Protein AF-A0A7C7TH43-F1 (afdb_monomer)

pLDDT: mean 72.33, std 12.63, range [40.03, 87.25]

Structure (mmCIF, N/CA/C/O backbone):
data_AF-A0A7C7TH43-F1
#
_entry.id   AF-A0A7C7TH43-F1
#
loop_
_atom_site.group_PDB
_atom_site.id
_atom_site.type_symbol
_atom_site.label_atom_id
_atom_site.label_alt_id
_atom_site.label_comp_id
_atom_site.label_asym_id
_atom_site.label_entity_id
_atom_site.label_seq_id
_atom_site.pdbx_PDB_ins_code
_atom_site.Cartn_x
_atom_site.Cartn_y
_atom_site.Cartn_z
_atom_site.occupancy
_atom_site.B_iso_or_equiv
_atom_site.auth_seq_id
_atom_site.auth_comp_id
_atom_site.auth_asym_id
_atom_site.auth_atom_id
_atom_site.pdbx_PDB_model_num
ATOM 1 N N . MET A 1 1 ? -37.816 22.406 15.669 1.00 41.22 1 MET A N 1
ATOM 2 C CA . MET A 1 1 ? -36.726 21.425 15.793 1.00 41.22 1 MET A CA 1
ATOM 3 C C . MET A 1 1 ? -36.525 20.855 14.411 1.00 41.22 1 MET A C 1
ATOM 5 O O . MET A 1 1 ? -37.296 20.000 14.010 1.00 41.22 1 MET A O 1
ATOM 9 N N . GLU A 1 2 ? -35.576 21.418 13.678 1.00 41.62 2 GLU A N 1
ATOM 10 C CA . GLU A 1 2 ? -34.992 20.821 12.479 1.00 41.62 2 GLU A CA 1
ATOM 11 C C . GLU A 1 2 ? -33.492 21.066 12.640 1.00 41.62 2 GLU A C 1
ATOM 13 O O . GLU A 1 2 ? -33.020 22.191 12.493 1.00 41.62 2 GLU A O 1
ATOM 18 N N . GLU A 1 3 ? -32.776 20.045 13.106 1.00 42.22 3 GLU A N 1
ATOM 19 C CA . GLU A 1 3 ? -31.318 19.999 13.046 1.00 42.22 3 GLU A CA 1
ATOM 20 C C . GLU A 1 3 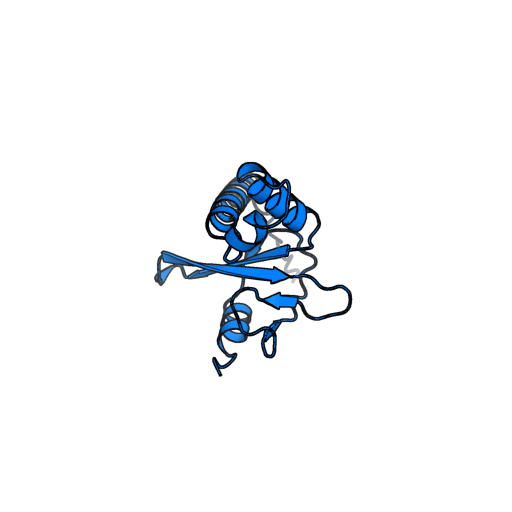? -30.975 19.532 11.633 1.00 42.22 3 GLU A C 1
ATOM 22 O O . GLU A 1 3 ? -31.066 18.353 11.308 1.00 42.22 3 GLU A O 1
ATOM 27 N N . THR A 1 4 ? -30.679 20.480 10.750 1.00 44.47 4 THR A N 1
ATOM 28 C CA . THR A 1 4 ? -30.072 20.174 9.457 1.00 44.47 4 THR A CA 1
ATOM 29 C C . THR A 1 4 ? -28.594 19.901 9.693 1.00 44.47 4 THR A C 1
ATOM 31 O O . THR A 1 4 ? -27.831 20.829 9.969 1.00 44.47 4 THR A O 1
ATOM 34 N N . GLU A 1 5 ? -28.211 18.629 9.603 1.00 45.72 5 GLU A N 1
ATOM 35 C CA . GLU A 1 5 ? -26.825 18.177 9.502 1.00 45.72 5 GLU A CA 1
ATOM 36 C C . GLU A 1 5 ? -26.155 18.883 8.313 1.00 45.72 5 GLU A C 1
ATOM 38 O O . GLU A 1 5 ? -26.379 18.550 7.149 1.00 45.72 5 GLU A O 1
ATOM 43 N N . ASN A 1 6 ? -25.353 19.909 8.603 1.00 43.31 6 ASN A N 1
ATOM 44 C CA . ASN A 1 6 ? -24.405 20.459 7.643 1.00 43.31 6 ASN A CA 1
ATOM 45 C C . ASN A 1 6 ? -23.289 19.426 7.468 1.00 43.31 6 ASN A C 1
ATOM 47 O O . ASN A 1 6 ? -22.332 19.398 8.236 1.00 43.31 6 ASN A O 1
ATOM 51 N N . LEU A 1 7 ? -23.428 18.572 6.458 1.00 51.38 7 LEU A N 1
ATOM 52 C CA . LEU A 1 7 ? -22.303 17.856 5.868 1.00 51.38 7 LEU A CA 1
ATOM 53 C C . LEU A 1 7 ? -21.372 18.909 5.249 1.00 51.38 7 LEU A C 1
ATOM 55 O O . LEU A 1 7 ? -21.589 19.358 4.122 1.00 51.38 7 LEU A O 1
ATOM 59 N N . GLU A 1 8 ? -20.383 19.363 6.022 1.00 50.44 8 GLU A N 1
ATOM 60 C CA . GLU A 1 8 ? -19.322 20.251 5.549 1.00 50.44 8 GLU A CA 1
ATOM 61 C C . GLU A 1 8 ? -18.604 19.577 4.375 1.00 50.44 8 GLU A C 1
ATOM 63 O O . GLU A 1 8 ? -17.888 18.590 4.533 1.00 50.44 8 GLU A O 1
ATOM 68 N N . GLN A 1 9 ? -18.828 20.088 3.164 1.00 54.69 9 GLN A N 1
ATOM 69 C CA . GLN A 1 9 ? -18.048 19.670 2.008 1.00 54.69 9 GLN A CA 1
ATOM 70 C C . GLN A 1 9 ? -16.610 20.178 2.193 1.00 54.69 9 GLN A C 1
ATOM 72 O O . GLN A 1 9 ? -16.433 21.381 2.410 1.00 54.69 9 GLN A O 1
ATOM 77 N N . PRO A 1 10 ? -15.584 19.312 2.092 1.00 58.34 10 PRO A N 1
ATOM 78 C CA . PRO A 1 10 ? -14.201 19.747 2.215 1.00 58.34 10 PRO A CA 1
ATOM 79 C C . PRO A 1 10 ? -13.896 20.792 1.143 1.00 58.34 10 PRO A C 1
ATOM 81 O O . PRO A 1 10 ? -14.265 20.643 -0.026 1.00 58.34 10 PRO A O 1
ATOM 84 N N . SER A 1 11 ? -13.252 21.879 1.563 1.00 74.12 11 SER A N 1
ATOM 85 C CA . SER A 1 11 ? -12.906 22.992 0.680 1.00 74.12 11 SER A CA 1
ATOM 86 C C . SER A 1 11 ? -11.969 22.531 -0.446 1.00 74.12 11 SER A C 1
ATOM 88 O O . SER A 1 11 ? -11.163 21.624 -0.255 1.00 74.12 11 SER A O 1
ATOM 90 N N . GLU A 1 12 ? -12.005 23.185 -1.612 1.00 73.75 12 GLU A N 1
ATOM 91 C CA . GLU A 1 12 ? -11.104 22.870 -2.743 1.00 73.75 12 GLU A CA 1
ATOM 92 C C . GLU A 1 12 ? -9.618 22.884 -2.343 1.00 73.75 12 GLU A C 1
ATOM 94 O O . GLU A 1 12 ? -8.810 22.137 -2.887 1.00 73.75 12 GLU A O 1
ATOM 99 N N . ARG A 1 13 ? -9.257 23.706 -1.349 1.00 61.84 13 ARG A N 1
ATOM 100 C CA . ARG A 1 13 ? -7.905 23.746 -0.781 1.00 61.84 13 ARG A CA 1
ATOM 101 C C . ARG A 1 13 ? -7.568 22.516 0.056 1.00 61.84 13 ARG A C 1
ATOM 103 O O . ARG A 1 13 ? -6.421 22.101 0.024 1.00 61.84 13 ARG A O 1
ATOM 110 N N . GLN A 1 14 ? -8.523 21.973 0.810 1.00 63.84 14 GLN A N 1
ATOM 111 C CA . GLN A 1 14 ? -8.308 20.740 1.572 1.00 63.84 14 GLN A CA 1
ATOM 112 C C . GLN A 1 14 ? -8.097 19.560 0.632 1.00 63.84 14 GLN A C 1
ATOM 114 O O . GLN A 1 14 ? -7.097 18.874 0.780 1.00 63.84 14 GLN A O 1
ATOM 119 N N . ARG A 1 15 ? -8.940 19.417 -0.399 1.00 69.56 15 ARG A N 1
ATOM 120 C CA . ARG A 1 15 ? -8.774 18.356 -1.404 1.00 69.56 15 ARG A CA 1
ATOM 121 C C . ARG A 1 15 ? -7.421 18.422 -2.106 1.00 69.56 15 ARG A C 1
ATOM 123 O O . ARG A 1 15 ? -6.721 17.430 -2.160 1.00 69.56 15 ARG A O 1
ATOM 130 N N . ALA A 1 16 ? -6.996 19.606 -2.550 1.00 68.06 16 ALA A N 1
ATOM 131 C CA . ALA A 1 16 ? -5.687 19.754 -3.189 1.00 68.06 16 ALA A CA 1
ATOM 132 C C . ALA A 1 16 ? -4.510 19.398 -2.257 1.00 68.06 16 ALA A C 1
ATOM 134 O O . ALA A 1 16 ? -3.475 18.930 -2.720 1.00 68.06 16 ALA A O 1
ATOM 135 N N . VAL A 1 17 ? -4.643 19.641 -0.948 1.00 68.94 17 VAL A N 1
ATOM 136 C CA . VAL A 1 17 ? -3.630 19.250 0.046 1.00 68.94 17 VAL A CA 1
ATOM 137 C C . VAL A 1 17 ? -3.645 17.739 0.281 1.00 68.94 17 VAL A C 1
ATOM 139 O O . VAL A 1 17 ? -2.574 17.149 0.402 1.00 68.94 17 VAL A O 1
ATOM 142 N N . GLU A 1 18 ? -4.828 17.128 0.326 1.00 70.31 18 GLU A N 1
ATOM 143 C CA . GLU A 1 18 ? -5.008 15.676 0.428 1.00 70.31 18 GLU A CA 1
ATOM 144 C C . GLU A 1 18 ? -4.418 14.967 -0.796 1.00 70.31 18 GLU A C 1
ATOM 146 O O . GLU A 1 18 ? -3.579 14.089 -0.622 1.00 70.31 18 GLU A O 1
ATOM 151 N N . ASP A 1 19 ? -4.716 15.437 -2.010 1.00 74.94 19 ASP A N 1
ATOM 152 C CA . ASP A 1 19 ? -4.158 14.903 -3.258 1.00 74.94 19 ASP A CA 1
ATOM 153 C C . ASP A 1 19 ? -2.615 14.968 -3.258 1.00 74.94 19 ASP A C 1
ATOM 155 O O . ASP A 1 19 ? -1.935 13.998 -3.595 1.00 74.94 19 ASP A O 1
ATOM 159 N N . CYS A 1 20 ? -2.032 16.095 -2.822 1.00 81.19 20 CYS A N 1
ATOM 160 C CA . CYS A 1 20 ? -0.575 16.230 -2.701 1.00 81.19 20 CYS A CA 1
ATOM 161 C C . CYS A 1 20 ? 0.032 15.292 -1.646 1.00 81.19 20 CYS A C 1
ATOM 163 O O . CYS A 1 20 ? 1.172 14.848 -1.798 1.00 81.19 20 CYS A O 1
ATOM 165 N N . LEU A 1 21 ? -0.690 15.023 -0.557 1.00 80.06 21 LEU A N 1
ATOM 166 C CA . LEU A 1 21 ? -0.244 14.109 0.490 1.00 80.06 21 LEU A CA 1
ATOM 167 C C . LEU A 1 21 ? -0.309 12.656 0.011 1.00 80.06 21 LEU A C 1
ATOM 169 O O . LEU A 1 21 ? 0.646 11.911 0.222 1.00 80.06 21 LEU A O 1
ATOM 173 N N . GLU A 1 22 ? -1.398 12.266 -0.649 1.00 81.12 22 GLU A N 1
ATOM 174 C CA . GLU A 1 22 ? -1.553 10.940 -1.248 1.00 81.12 22 GLU A CA 1
ATOM 175 C C . GLU A 1 22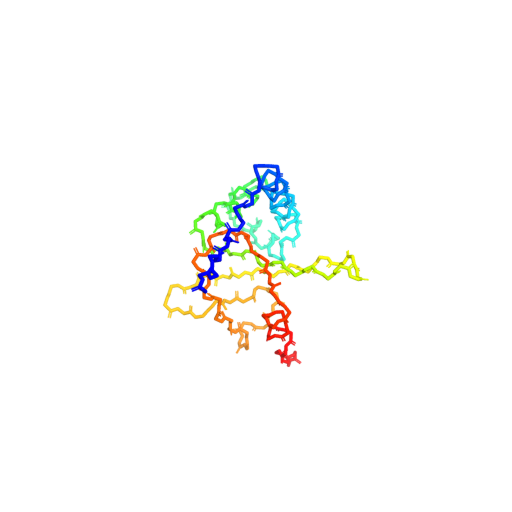 ? -0.452 10.673 -2.275 1.00 81.12 22 GLU A C 1
ATOM 177 O O . GLU A 1 22 ? 0.215 9.643 -2.200 1.00 81.12 22 GLU A O 1
ATOM 182 N N . GLU A 1 23 ? -0.173 11.627 -3.167 1.00 82.75 23 GLU A N 1
ATOM 183 C CA . GLU A 1 23 ? 0.914 11.505 -4.141 1.00 82.75 23 GLU A CA 1
ATOM 184 C C . GLU A 1 23 ? 2.281 11.337 -3.453 1.00 82.75 23 GLU A C 1
ATOM 186 O O . GLU A 1 23 ? 3.065 10.458 -3.816 1.00 82.75 23 GLU A O 1
ATOM 191 N N . ALA A 1 24 ? 2.561 12.117 -2.403 1.00 84.75 24 ALA A N 1
ATOM 192 C CA . ALA A 1 24 ? 3.809 12.001 -1.651 1.00 84.75 24 ALA A CA 1
ATOM 193 C C . ALA A 1 24 ? 3.945 10.646 -0.930 1.00 84.75 24 ALA A C 1
ATOM 195 O O . ALA A 1 24 ? 5.030 10.057 -0.911 1.00 84.75 24 ALA A O 1
ATOM 196 N N . ILE A 1 25 ? 2.852 10.136 -0.353 1.00 84.25 25 ILE A N 1
ATOM 197 C CA . ILE A 1 25 ? 2.814 8.817 0.288 1.00 84.25 25 ILE A CA 1
ATOM 198 C C . ILE A 1 25 ? 3.006 7.717 -0.755 1.00 84.25 25 ILE A C 1
ATOM 200 O O . ILE A 1 25 ? 3.739 6.768 -0.490 1.00 84.25 25 ILE A O 1
ATOM 204 N N . LEU A 1 26 ? 2.412 7.852 -1.943 1.00 83.06 26 LEU A N 1
ATOM 205 C CA . LEU A 1 26 ? 2.555 6.893 -3.038 1.00 83.06 26 LEU A CA 1
ATOM 206 C C . LEU A 1 26 ? 4.006 6.758 -3.480 1.00 83.06 26 LEU A C 1
ATOM 208 O O . LEU A 1 26 ? 4.545 5.656 -3.562 1.00 83.06 26 LEU A O 1
ATOM 212 N N . GLU A 1 27 ? 4.647 7.898 -3.728 1.00 84.50 27 GLU A N 1
ATOM 213 C CA . GLU A 1 27 ? 6.051 7.974 -4.113 1.00 84.50 27 GLU A CA 1
ATOM 214 C C . GLU A 1 27 ? 6.955 7.334 -3.059 1.00 84.50 27 GLU A C 1
ATOM 216 O O . GLU A 1 27 ? 7.849 6.548 -3.389 1.00 84.50 27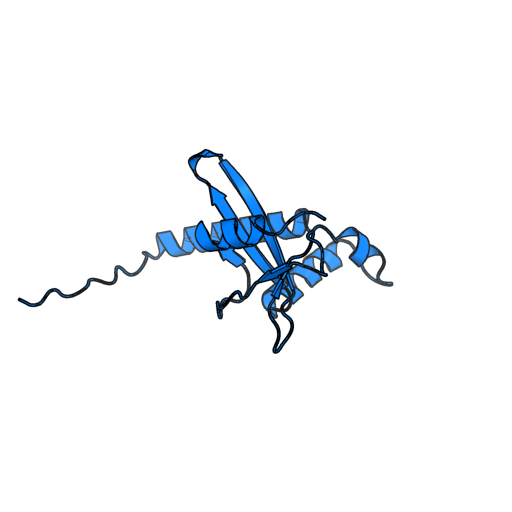 GLU A O 1
ATOM 221 N N . TYR A 1 28 ? 6.692 7.626 -1.783 1.00 85.06 28 TYR A N 1
ATOM 222 C CA . TYR A 1 28 ? 7.423 7.026 -0.675 1.00 85.06 28 TYR A CA 1
ATOM 223 C C . TYR A 1 28 ? 7.193 5.510 -0.593 1.00 85.06 28 TYR A C 1
ATOM 225 O O . TYR A 1 28 ? 8.160 4.754 -0.510 1.00 85.06 28 TYR A O 1
ATOM 233 N N . ALA A 1 29 ? 5.941 5.058 -0.691 1.00 83.94 29 ALA A N 1
ATOM 234 C CA . ALA A 1 29 ? 5.551 3.652 -0.629 1.00 83.94 29 ALA A CA 1
ATOM 235 C C . ALA A 1 29 ? 6.191 2.825 -1.753 1.00 83.94 29 ALA A C 1
ATOM 237 O O . ALA A 1 29 ? 6.725 1.743 -1.522 1.00 83.94 29 ALA A O 1
ATOM 238 N N . ILE A 1 30 ? 6.229 3.359 -2.972 1.00 81.56 30 ILE A N 1
ATOM 239 C CA . ILE A 1 30 ? 6.932 2.717 -4.087 1.00 81.56 30 ILE A CA 1
ATOM 240 C C . ILE A 1 30 ? 8.433 2.616 -3.799 1.00 81.56 30 ILE A C 1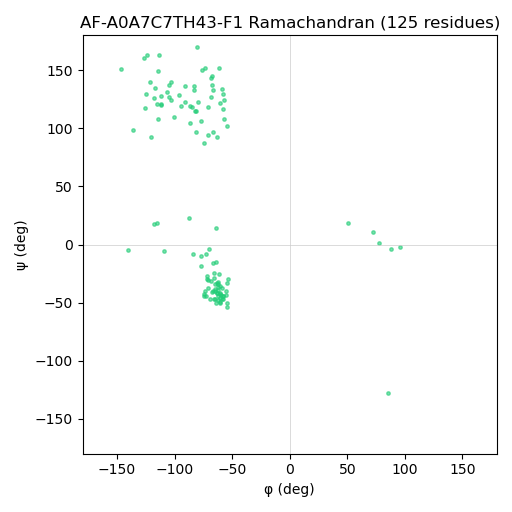
ATOM 242 O O . ILE A 1 30 ? 9.042 1.579 -4.063 1.00 81.56 30 ILE A O 1
ATOM 246 N N . GLY A 1 31 ? 9.030 3.669 -3.233 1.00 79.94 31 GLY A N 1
ATOM 247 C CA . GLY A 1 31 ? 10.449 3.696 -2.879 1.00 79.94 31 GLY A CA 1
ATOM 248 C C . GLY A 1 31 ? 10.847 2.710 -1.775 1.00 79.94 31 GLY A C 1
ATOM 249 O O . GLY A 1 31 ? 12.009 2.310 -1.720 1.00 79.94 31 GLY A O 1
ATOM 250 N N . VAL A 1 32 ? 9.906 2.303 -0.918 1.00 82.94 32 VAL A N 1
ATOM 251 C CA . VAL A 1 32 ? 10.152 1.400 0.223 1.00 82.94 32 VAL A CA 1
ATOM 252 C C . VAL A 1 32 ? 9.385 0.077 0.125 1.00 82.94 32 VAL A C 1
ATOM 254 O O . VAL A 1 32 ? 9.221 -0.622 1.126 1.00 82.94 32 VAL A O 1
ATOM 257 N N . PHE A 1 33 ? 8.907 -0.285 -1.070 1.00 83.88 33 PHE A N 1
ATOM 258 C CA . PHE A 1 33 ? 8.125 -1.501 -1.273 1.00 83.88 33 PHE A CA 1
ATOM 259 C C . PHE A 1 33 ? 8.948 -2.751 -0.892 1.00 83.88 33 PHE A C 1
ATOM 261 O O . PHE A 1 33 ? 10.004 -2.993 -1.485 1.00 83.88 33 PHE A O 1
ATOM 268 N N . PRO A 1 34 ? 8.480 -3.590 0.056 1.00 79.19 34 PRO A N 1
ATOM 269 C CA . PRO A 1 34 ? 9.304 -4.631 0.683 1.00 79.19 34 PRO A CA 1
ATOM 270 C C . PRO A 1 34 ? 9.738 -5.755 -0.268 1.00 79.19 34 PRO A C 1
ATOM 272 O O . PRO A 1 34 ? 10.662 -6.499 0.046 1.00 79.19 34 PRO A O 1
ATOM 275 N N . TYR A 1 35 ? 9.093 -5.880 -1.431 1.00 77.81 35 TYR A N 1
ATOM 276 C CA . TYR A 1 35 ? 9.405 -6.898 -2.439 1.00 77.81 35 TYR A CA 1
ATOM 277 C C . TYR A 1 35 ? 9.933 -6.306 -3.751 1.00 77.81 35 TYR A C 1
ATOM 279 O O . TYR A 1 35 ? 9.911 -6.988 -4.776 1.00 77.81 35 TYR A O 1
ATOM 287 N N . ALA A 1 36 ? 10.416 -5.058 -3.743 1.00 77.81 36 ALA A N 1
ATOM 288 C CA . ALA A 1 36 ? 10.966 -4.415 -4.938 1.00 77.81 36 ALA A CA 1
ATOM 289 C C . ALA A 1 36 ? 12.090 -5.255 -5.574 1.00 77.81 36 ALA A C 1
ATOM 291 O O . ALA A 1 36 ? 12.073 -5.496 -6.779 1.00 77.81 36 ALA A O 1
ATOM 292 N N . GLU A 1 37 ? 12.991 -5.808 -4.757 1.00 77.12 37 GLU A N 1
ATOM 293 C CA . GLU A 1 37 ? 14.082 -6.680 -5.218 1.00 77.12 37 GLU A CA 1
ATOM 294 C C . GLU A 1 37 ? 13.575 -7.974 -5.878 1.00 77.12 37 GLU A C 1
ATOM 296 O O . GLU A 1 37 ? 14.164 -8.465 -6.837 1.00 77.12 37 GLU A O 1
ATOM 301 N N . ALA A 1 38 ? 12.454 -8.534 -5.411 1.00 77.94 38 ALA A N 1
ATOM 302 C CA . ALA A 1 38 ? 11.879 -9.734 -6.017 1.00 77.94 38 ALA A CA 1
ATOM 303 C C . ALA A 1 38 ? 11.316 -9.449 -7.421 1.00 77.94 38 ALA A C 1
ATOM 305 O O . ALA A 1 38 ? 11.365 -10.318 -8.293 1.00 77.94 38 ALA A O 1
ATOM 306 N N . LEU A 1 39 ? 10.823 -8.228 -7.658 1.00 74.12 39 LEU A N 1
ATOM 307 C CA . LEU A 1 39 ? 10.344 -7.786 -8.970 1.00 74.12 39 LEU A CA 1
ATOM 308 C C . LEU A 1 39 ? 11.496 -7.570 -9.966 1.00 74.12 39 LEU A C 1
ATOM 310 O O . LEU A 1 39 ? 11.314 -7.814 -11.158 1.00 74.12 39 LEU A O 1
ATOM 314 N N . GLU A 1 40 ? 12.698 -7.205 -9.499 1.00 71.88 40 GLU A N 1
ATOM 315 C CA . GLU A 1 40 ? 13.907 -7.109 -10.343 1.00 71.88 40 GLU A CA 1
ATOM 316 C C . GLU A 1 40 ? 14.304 -8.445 -10.983 1.00 71.88 40 GLU A C 1
ATOM 318 O O . GLU A 1 40 ? 14.939 -8.471 -12.039 1.00 71.88 40 GLU A O 1
ATOM 323 N N . LEU A 1 41 ? 13.916 -9.566 -10.369 1.00 75.56 41 LEU A N 1
ATOM 324 C CA . LEU A 1 41 ? 14.234 -10.906 -10.862 1.00 75.56 41 LEU A CA 1
ATOM 325 C C . LEU A 1 41 ? 13.358 -11.339 -12.046 1.00 75.56 41 LEU A C 1
ATOM 327 O O . LEU A 1 41 ? 13.651 -12.356 -12.680 1.00 75.56 41 LEU A O 1
ATOM 331 N N . ILE A 1 42 ? 12.298 -10.591 -12.366 1.00 74.56 42 ILE A N 1
ATOM 332 C CA . ILE A 1 42 ? 11.429 -10.874 -13.510 1.00 74.56 42 ILE A CA 1
ATOM 333 C C . ILE A 1 42 ? 12.203 -10.551 -14.805 1.00 74.56 42 ILE A C 1
ATOM 335 O O . ILE A 1 42 ? 12.580 -9.399 -15.032 1.00 74.56 42 ILE A O 1
ATOM 339 N N . PRO A 1 43 ? 12.455 -11.525 -15.702 1.00 75.00 43 PRO A N 1
ATOM 340 C CA . PRO A 1 43 ? 13.232 -11.274 -16.912 1.00 75.00 43 PRO A CA 1
ATOM 341 C C . PRO A 1 43 ? 12.623 -10.160 -17.773 1.00 75.00 43 PRO A C 1
ATOM 343 O O . PRO A 1 43 ? 11.470 -10.244 -18.190 1.00 75.00 43 PRO A O 1
ATOM 346 N N . GLY A 1 44 ? 13.419 -9.131 -18.072 1.00 74.81 44 GLY A N 1
ATOM 347 C CA . GLY A 1 44 ? 12.990 -7.978 -18.871 1.00 74.81 44 GLY A CA 1
ATOM 348 C C . GLY A 1 44 ? 12.529 -6.762 -18.062 1.00 74.81 44 GLY A C 1
ATOM 349 O O . GLY A 1 44 ? 12.255 -5.728 -18.670 1.00 74.81 44 GLY A O 1
ATOM 350 N N . TYR A 1 45 ? 12.500 -6.844 -16.729 1.00 69.44 45 TYR A N 1
ATOM 351 C CA . TYR A 1 45 ? 12.234 -5.693 -15.867 1.00 69.44 45 TYR A CA 1
ATOM 352 C C . TYR A 1 45 ? 13.428 -4.745 -15.729 1.00 69.44 45 TYR A C 1
ATOM 354 O O . TYR A 1 45 ? 14.588 -5.153 -15.782 1.00 69.44 45 TYR A O 1
ATOM 362 N N . ARG A 1 46 ? 13.132 -3.457 -15.529 1.00 67.81 46 ARG A N 1
ATOM 363 C CA . ARG A 1 46 ? 14.089 -2.399 -15.164 1.00 67.81 46 ARG A CA 1
ATOM 364 C C . ARG A 1 46 ? 13.595 -1.659 -13.912 1.00 67.81 46 ARG A C 1
ATOM 366 O O . ARG A 1 46 ? 12.392 -1.694 -13.662 1.00 67.81 46 ARG A O 1
ATOM 373 N N . PRO A 1 47 ? 14.452 -0.942 -13.163 1.00 65.88 47 PRO A N 1
ATOM 374 C CA . PRO A 1 47 ? 14.029 -0.180 -11.983 1.00 65.88 47 PRO A CA 1
ATOM 375 C C . PRO A 1 47 ? 12.898 0.824 -12.260 1.00 65.88 47 PRO A C 1
ATOM 377 O O . PRO A 1 47 ? 11.936 0.892 -11.496 1.00 65.88 47 PRO A O 1
ATOM 380 N N . GLU A 1 48 ? 12.925 1.536 -13.397 1.00 68.69 48 GLU A N 1
ATOM 381 C CA . GLU A 1 48 ? 11.803 2.407 -13.787 1.00 68.69 48 GLU A CA 1
ATOM 382 C C . GLU A 1 48 ? 10.524 1.605 -14.093 1.00 68.69 48 GLU A C 1
ATOM 384 O O . GLU A 1 48 ? 9.412 2.091 -13.893 1.00 68.69 48 GLU A O 1
ATOM 389 N N . SER A 1 49 ? 10.667 0.355 -14.542 1.00 78.69 49 SER A N 1
ATOM 390 C CA . SER A 1 49 ? 9.544 -0.561 -14.754 1.00 78.69 49 SER A CA 1
ATOM 391 C C . SER A 1 49 ? 8.932 -1.044 -13.441 1.00 78.69 49 SER A C 1
ATOM 393 O O . SER A 1 49 ? 7.725 -1.250 -13.415 1.00 78.69 49 SER A O 1
ATOM 395 N N . ILE A 1 50 ? 9.701 -1.174 -12.353 1.00 77.75 50 ILE A N 1
ATOM 396 C CA . ILE A 1 50 ? 9.163 -1.536 -11.025 1.00 77.75 50 ILE A CA 1
ATOM 397 C C . ILE A 1 50 ? 8.224 -0.459 -10.531 1.00 77.75 50 ILE A C 1
ATOM 399 O O . ILE A 1 50 ? 7.085 -0.759 -10.194 1.00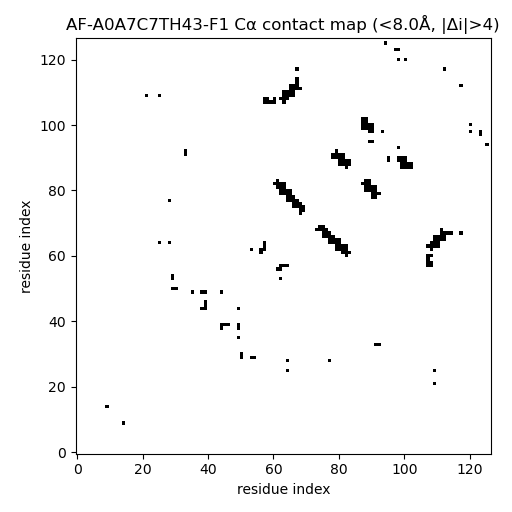 77.75 50 ILE A O 1
ATOM 403 N N . ARG A 1 51 ? 8.676 0.796 -10.569 1.00 79.88 51 ARG A N 1
ATOM 404 C CA . ARG A 1 51 ? 7.842 1.948 -10.233 1.00 79.88 51 ARG A CA 1
ATOM 405 C C . AR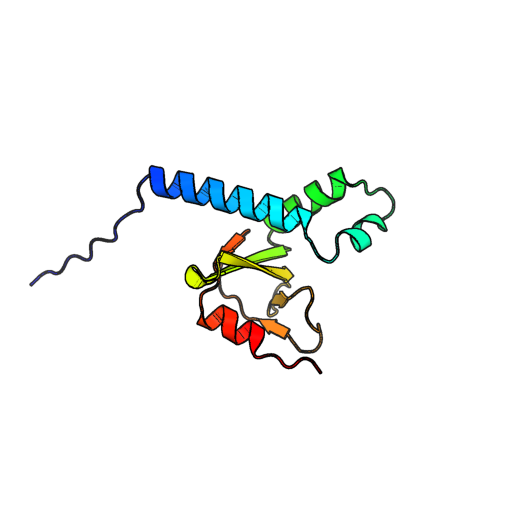G A 1 51 ? 6.564 1.955 -11.063 1.00 79.88 51 ARG A C 1
ATOM 407 O O . ARG A 1 51 ? 5.484 1.960 -10.490 1.00 79.88 51 ARG A O 1
ATOM 414 N N . ASN A 1 52 ? 6.680 1.885 -12.390 1.00 83.19 52 ASN A N 1
ATOM 415 C CA . ASN A 1 52 ? 5.513 1.892 -13.277 1.00 83.19 52 ASN A CA 1
ATOM 416 C C . ASN A 1 52 ? 4.565 0.716 -13.018 1.00 83.19 52 ASN A C 1
ATOM 418 O O . ASN A 1 52 ? 3.355 0.881 -13.106 1.00 83.19 52 ASN A O 1
ATOM 422 N N . THR A 1 53 ? 5.101 -0.454 -12.681 1.00 83.50 53 THR A N 1
ATOM 423 C CA . THR A 1 53 ? 4.271 -1.625 -12.396 1.00 83.50 53 THR A CA 1
ATOM 424 C C . THR A 1 53 ? 3.590 -1.503 -11.049 1.00 83.50 53 THR A C 1
ATOM 426 O O . THR A 1 53 ? 2.403 -1.776 -10.964 1.00 83.50 53 THR A O 1
ATOM 429 N N . LEU A 1 54 ? 4.283 -1.048 -10.006 1.00 82.81 54 LEU A N 1
ATOM 430 C CA . LEU A 1 54 ? 3.646 -0.794 -8.716 1.00 82.81 54 LEU A CA 1
ATOM 431 C C . LEU A 1 54 ? 2.548 0.263 -8.853 1.00 82.81 54 LEU A C 1
ATOM 433 O O . LEU A 1 54 ? 1.452 0.043 -8.353 1.00 82.81 54 LEU A O 1
ATOM 437 N N . PHE A 1 55 ? 2.793 1.338 -9.609 1.00 84.25 55 PHE A N 1
ATOM 438 C CA . PHE A 1 55 ? 1.756 2.307 -9.973 1.00 84.25 55 PHE A CA 1
ATOM 439 C C . PHE A 1 55 ? 0.560 1.638 -10.647 1.00 84.25 55 PHE A C 1
ATOM 441 O O . PHE A 1 55 ? -0.568 1.837 -10.214 1.00 84.25 55 PHE A O 1
ATOM 448 N N . GLN A 1 56 ? 0.806 0.818 -11.669 1.00 84.19 56 GLN A N 1
ATOM 449 C CA . GLN A 1 56 ? -0.251 0.123 -12.394 1.00 84.19 56 GLN A CA 1
ATOM 450 C C . GLN A 1 56 ? -1.031 -0.842 -11.490 1.00 84.19 56 GLN A C 1
ATOM 452 O O . GLN A 1 56 ? -2.252 -0.838 -11.510 1.00 84.19 56 GLN A O 1
ATOM 457 N N . MET A 1 57 ? -0.351 -1.628 -10.653 1.00 85.38 57 MET A N 1
ATOM 458 C CA . MET A 1 57 ? -0.991 -2.554 -9.716 1.00 85.38 57 MET A CA 1
ATOM 459 C C . MET A 1 57 ? -1.842 -1.821 -8.676 1.00 85.38 57 MET A C 1
ATOM 461 O O . MET A 1 57 ? -2.856 -2.364 -8.242 1.00 85.38 57 MET A O 1
ATOM 465 N N . ILE A 1 58 ? -1.431 -0.617 -8.272 1.00 83.50 58 ILE A N 1
ATOM 466 C CA . ILE A 1 58 ? -2.177 0.232 -7.340 1.00 83.50 58 ILE A CA 1
ATOM 467 C C . ILE A 1 58 ? -3.394 0.866 -8.022 1.00 83.50 58 ILE A C 1
ATOM 469 O O . ILE A 1 58 ? -4.492 0.828 -7.466 1.00 83.50 58 ILE A O 1
ATOM 473 N N . ASP A 1 59 ? -3.221 1.385 -9.239 1.00 82.50 59 ASP A N 1
ATOM 474 C CA . ASP A 1 59 ? -4.287 1.978 -10.058 1.00 82.50 59 ASP A CA 1
ATOM 475 C C . ASP A 1 59 ? -5.365 0.944 -10.430 1.00 82.50 59 ASP A C 1
ATOM 477 O O . ASP A 1 59 ? -6.563 1.189 -10.298 1.00 82.50 59 ASP A O 1
ATOM 481 N N . GLU A 1 60 ? -4.940 -0.269 -10.790 1.00 83.75 60 GLU A N 1
ATOM 482 C CA . GLU A 1 60 ? -5.819 -1.411 -11.064 1.00 83.75 60 GLU A CA 1
ATOM 483 C C . GLU A 1 60 ? -6.445 -2.006 -9.789 1.00 83.75 60 GLU A C 1
ATOM 485 O O . GLU A 1 60 ? -7.301 -2.886 -9.874 1.00 83.75 60 GLU A O 1
ATOM 490 N N . GLY A 1 61 ? -6.017 -1.562 -8.601 1.00 79.00 61 GLY A N 1
ATOM 491 C CA . GLY A 1 61 ? -6.516 -2.050 -7.315 1.00 79.00 61 GLY A CA 1
ATOM 492 C C . GLY A 1 61 ? -6.047 -3.461 -6.947 1.00 79.00 61 GLY A C 1
ATOM 493 O O . GLY A 1 61 ? -6.551 -4.028 -5.982 1.00 79.00 61 GLY A O 1
ATOM 494 N N . THR A 1 62 ? -5.077 -4.029 -7.671 1.00 85.00 62 THR A N 1
ATOM 495 C CA . THR A 1 62 ? -4.429 -5.309 -7.321 1.00 85.00 62 THR A CA 1
ATOM 496 C C . THR A 1 62 ? -3.651 -5.182 -6.012 1.00 85.00 62 THR A C 1
ATOM 498 O O . THR A 1 62 ? -3.650 -6.095 -5.186 1.00 85.00 62 THR A O 1
ATOM 501 N N . VAL A 1 63 ? -3.005 -4.033 -5.807 1.00 85.62 63 VAL A N 1
ATOM 502 C CA . VAL A 1 63 ? -2.338 -3.667 -4.557 1.00 85.62 63 VAL A CA 1
ATOM 503 C C . VAL A 1 63 ? -3.023 -2.435 -3.990 1.00 85.62 63 VAL A C 1
ATOM 505 O O . VAL A 1 63 ? -3.258 -1.475 -4.709 1.00 85.62 63 VAL A O 1
ATOM 508 N N . LYS A 1 64 ? -3.312 -2.426 -2.693 1.00 87.06 64 LYS A N 1
ATOM 509 C CA . LYS A 1 64 ? -3.711 -1.205 -1.983 1.00 87.06 64 LYS A CA 1
ATOM 510 C C . LYS A 1 64 ? -2.648 -0.838 -0.960 1.00 87.06 64 LYS A C 1
ATOM 512 O O . LYS A 1 64 ? -1.988 -1.719 -0.406 1.00 87.06 64 LYS A O 1
ATOM 517 N N . VAL A 1 65 ? -2.492 0.454 -0.695 1.00 86.38 65 VAL A N 1
ATOM 518 C CA . VAL A 1 65 ? -1.548 0.958 0.311 1.00 86.38 65 VAL A CA 1
ATOM 519 C C . VAL A 1 65 ? -2.344 1.604 1.435 1.00 86.38 65 VAL A C 1
ATOM 521 O O . VAL A 1 65 ? -2.928 2.669 1.262 1.00 86.38 65 VAL A O 1
ATOM 524 N N . GLY A 1 66 ? -2.382 0.952 2.592 1.00 87.25 66 GLY A N 1
ATOM 525 C CA . GLY A 1 66 ? -2.915 1.555 3.807 1.00 87.25 66 GLY A CA 1
ATOM 526 C C . GLY A 1 66 ? -1.797 2.253 4.565 1.00 87.25 66 GLY A C 1
ATOM 527 O O . GLY A 1 66 ? -0.711 1.692 4.716 1.00 87.25 66 GLY A O 1
ATOM 528 N N . PHE A 1 67 ? -2.045 3.455 5.068 1.00 86.88 67 PHE A N 1
ATOM 529 C CA . PHE A 1 67 ? -1.100 4.137 5.944 1.00 86.88 67 PHE A CA 1
ATOM 530 C C . PHE A 1 67 ? -1.735 4.461 7.288 1.00 86.88 67 PHE A C 1
ATOM 532 O O . PHE A 1 67 ? -2.883 4.891 7.372 1.00 86.88 67 PHE A O 1
ATOM 539 N N . TYR A 1 68 ? -0.959 4.278 8.347 1.00 86.31 68 TYR A N 1
ATOM 540 C CA . TYR A 1 68 ? -1.296 4.744 9.681 1.00 86.31 68 TYR A CA 1
ATOM 541 C C . TYR A 1 68 ? -0.333 5.867 10.058 1.00 86.31 68 TYR A C 1
ATOM 543 O O . TYR A 1 68 ? 0.887 5.721 9.939 1.00 86.31 68 TYR A O 1
ATOM 551 N N . TYR A 1 69 ? -0.892 6.995 10.484 1.00 82.44 69 TYR A N 1
ATOM 552 C CA . TYR A 1 69 ? -0.133 8.150 10.944 1.00 82.44 69 TYR A CA 1
ATOM 553 C C . TYR A 1 69 ? -0.607 8.537 12.339 1.00 82.44 69 TYR A C 1
ATOM 555 O O . TYR A 1 69 ? -1.763 8.932 12.524 1.00 82.44 69 TYR A O 1
ATOM 563 N N . GLU A 1 70 ? 0.310 8.444 13.297 1.00 79.06 70 GLU A N 1
ATOM 564 C CA . GLU A 1 70 ? 0.100 8.885 14.669 1.00 79.06 70 GLU A CA 1
ATOM 565 C C . GLU A 1 70 ? 0.757 10.257 14.863 1.00 79.06 70 GLU A C 1
ATOM 567 O O . GLU A 1 70 ? 1.984 10.374 14.901 1.00 79.06 70 GLU A O 1
ATOM 572 N N . GLU A 1 71 ? -0.065 11.302 15.014 1.00 71.12 71 GLU A N 1
ATOM 573 C CA . GLU A 1 71 ? 0.386 12.699 15.152 1.00 71.12 71 GLU A CA 1
ATOM 574 C C . GLU A 1 71 ? 1.400 12.896 16.285 1.00 71.12 71 GLU A C 1
ATOM 576 O O . GLU A 1 71 ? 2.302 13.720 16.169 1.00 71.12 71 GLU A O 1
ATOM 581 N N . MET A 1 72 ? 1.276 12.130 17.374 1.00 72.19 72 MET A N 1
ATOM 582 C CA . MET A 1 72 ? 2.169 12.241 18.531 1.00 72.19 72 MET A CA 1
ATOM 583 C C . MET A 1 72 ? 3.538 11.586 18.328 1.00 72.19 72 MET A C 1
ATOM 585 O O . MET A 1 72 ? 4.457 11.884 19.091 1.00 72.19 72 MET A O 1
ATOM 589 N N . GLN A 1 73 ? 3.682 10.691 17.348 1.00 63.78 73 GLN A N 1
ATOM 590 C CA . GLN A 1 73 ? 4.928 9.959 17.109 1.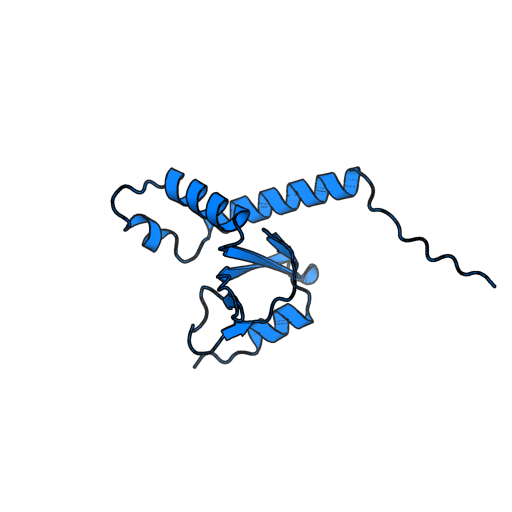00 63.78 73 GLN A CA 1
ATOM 591 C C . GLN A 1 73 ? 5.662 10.383 15.840 1.00 63.78 73 GLN A C 1
ATOM 593 O O . GLN A 1 73 ? 6.762 9.888 15.614 1.00 63.78 73 GLN A O 1
ATOM 598 N N . GLU A 1 74 ? 5.080 11.269 15.021 1.00 71.38 74 GLU A N 1
ATOM 599 C CA . GLU A 1 74 ? 5.628 11.695 13.718 1.00 71.38 74 GLU A CA 1
ATOM 600 C C . GLU A 1 74 ? 6.011 10.513 12.797 1.00 71.38 74 GLU A C 1
ATOM 602 O O . GLU A 1 74 ? 6.759 10.668 11.832 1.00 71.38 74 GLU A O 1
ATOM 607 N N . ASN A 1 75 ? 5.483 9.318 13.078 1.00 75.25 75 ASN A N 1
ATOM 608 C CA . ASN A 1 75 ? 5.832 8.080 12.401 1.00 75.25 75 ASN A CA 1
ATOM 609 C C . ASN A 1 75 ? 4.728 7.713 11.410 1.00 75.25 75 ASN A C 1
ATOM 611 O O . ASN A 1 75 ? 3.561 7.564 11.777 1.00 75.25 75 ASN A O 1
ATOM 615 N N . LEU A 1 76 ? 5.121 7.529 10.151 1.00 82.38 76 LEU A N 1
ATOM 616 C CA . LEU A 1 76 ? 4.272 6.976 9.104 1.00 82.38 76 LEU A CA 1
ATOM 617 C C . LEU A 1 76 ? 4.519 5.470 9.015 1.00 82.38 76 LEU A C 1
ATOM 619 O O . LEU A 1 76 ? 5.632 5.038 8.716 1.00 82.38 76 LEU A O 1
ATOM 623 N N . THR A 1 77 ? 3.479 4.675 9.247 1.00 86.44 77 THR A N 1
ATOM 624 C CA . THR A 1 77 ? 3.530 3.222 9.056 1.00 86.44 77 THR A CA 1
ATOM 625 C C . THR A 1 77 ? 2.778 2.857 7.787 1.00 86.44 77 THR A C 1
ATOM 627 O O . THR A 1 77 ? 1.622 3.242 7.623 1.00 86.44 77 THR A O 1
ATOM 630 N N . LEU A 1 78 ? 3.430 2.111 6.896 1.00 87.00 78 LEU A N 1
ATOM 631 C CA . LEU A 1 78 ? 2.838 1.641 5.647 1.00 87.00 78 LEU A CA 1
ATOM 632 C C . LEU A 1 78 ? 2.487 0.158 5.729 1.00 87.00 78 LEU A C 1
ATOM 634 O O . LEU A 1 78 ? 3.292 -0.658 6.174 1.00 87.00 78 LEU A O 1
ATOM 638 N N . PHE A 1 79 ? 1.312 -0.177 5.213 1.00 86.50 79 PHE A N 1
ATOM 639 C CA . PHE A 1 79 ? 0.829 -1.534 5.021 1.00 86.50 79 PHE A CA 1
ATOM 640 C C . PHE A 1 79 ? 0.452 -1.714 3.555 1.00 86.50 79 PHE A C 1
ATOM 642 O O . PHE A 1 79 ? -0.300 -0.919 2.993 1.00 86.50 79 PHE A O 1
ATOM 649 N N . TYR A 1 80 ? 0.960 -2.770 2.930 1.00 86.62 80 TYR A N 1
ATOM 650 C CA . TYR A 1 80 ? 0.629 -3.092 1.546 1.00 86.62 80 TYR A CA 1
ATOM 651 C C . TYR A 1 80 ? -0.305 -4.295 1.538 1.00 86.62 80 TYR A C 1
ATOM 653 O O . TYR A 1 80 ? -0.025 -5.299 2.189 1.00 86.62 80 TYR A O 1
ATOM 661 N N . PHE A 1 81 ? -1.397 -4.204 0.792 1.00 84.38 81 PHE A N 1
ATOM 662 C CA . PHE A 1 81 ? -2.446 -5.214 0.750 1.00 84.38 81 PHE A CA 1
ATOM 663 C C . PHE A 1 81 ? -2.552 -5.791 -0.657 1.00 84.38 81 PHE A C 1
ATOM 665 O O . PHE A 1 81 ? -2.733 -5.035 -1.607 1.00 84.38 81 PHE A O 1
ATOM 672 N N . LEU A 1 82 ? -2.472 -7.114 -0.795 1.00 83.94 82 LEU A N 1
ATOM 673 C CA . LEU A 1 82 ? -2.833 -7.814 -2.026 1.00 83.94 82 LEU A CA 1
ATOM 674 C C . LEU A 1 82 ? -4.340 -8.074 -2.031 1.00 83.94 82 LEU A C 1
ATOM 676 O O . LEU A 1 82 ? -4.856 -8.786 -1.162 1.00 83.94 82 LEU A O 1
ATOM 680 N N . CYS A 1 83 ? -5.032 -7.509 -3.014 1.00 78.56 83 CYS A N 1
ATOM 681 C CA . CYS A 1 83 ? -6.452 -7.738 -3.237 1.00 78.56 83 CYS A CA 1
ATOM 682 C C . CYS A 1 83 ? -6.640 -9.050 -3.997 1.00 78.56 83 CYS A C 1
ATOM 684 O O . CYS A 1 83 ? -6.230 -9.174 -5.151 1.00 78.56 83 CYS A O 1
ATOM 686 N N . VAL A 1 84 ? -7.272 -10.031 -3.355 1.00 71.69 84 VAL A N 1
ATOM 687 C CA . VAL A 1 84 ? -7.635 -11.305 -3.980 1.00 71.69 84 VAL A CA 1
ATOM 688 C C . VAL A 1 84 ? -9.154 -11.352 -4.091 1.00 71.69 84 VAL A C 1
ATOM 690 O O . VAL A 1 84 ? -9.861 -11.213 -3.096 1.00 71.69 84 VAL A O 1
ATOM 693 N N . GLU A 1 85 ? -9.666 -11.494 -5.312 1.00 69.88 85 GLU A N 1
ATOM 694 C CA . GLU A 1 85 ? -11.107 -11.496 -5.571 1.00 69.88 85 GLU A CA 1
ATOM 695 C C . GLU A 1 85 ? -11.816 -12.606 -4.777 1.00 69.88 85 GLU A C 1
ATOM 697 O O . GLU A 1 85 ? -11.412 -13.767 -4.815 1.00 69.88 85 GLU A O 1
ATOM 702 N N . GLY A 1 86 ? -12.889 -12.241 -4.068 1.00 66.19 86 GLY A N 1
ATOM 703 C CA . GLY A 1 86 ? -13.683 -13.173 -3.262 1.00 66.19 86 GLY A CA 1
ATOM 704 C C . GLY A 1 86 ? -13.068 -13.554 -1.912 1.00 66.19 86 GLY A C 1
ATOM 705 O O . GLY A 1 86 ? -13.689 -14.313 -1.172 1.00 66.19 86 GLY A O 1
ATOM 706 N N . GLU A 1 87 ? -11.900 -13.007 -1.573 1.00 66.62 87 GLU A N 1
ATOM 707 C CA . GLU A 1 87 ? -11.151 -13.315 -0.355 1.00 66.62 87 GLU A CA 1
ATOM 708 C C . GLU A 1 87 ? -10.858 -12.046 0.461 1.00 66.62 87 GLU A C 1
ATOM 710 O O . GLU A 1 87 ? -10.928 -10.910 -0.015 1.00 66.62 87 GLU A O 1
ATOM 715 N N . THR A 1 88 ? -10.504 -12.237 1.727 1.00 69.75 88 THR A N 1
ATOM 716 C CA . THR A 1 88 ? -9.911 -11.192 2.573 1.00 69.75 88 THR A CA 1
ATOM 717 C C . THR A 1 88 ? -8.508 -10.809 2.096 1.00 69.75 88 THR A C 1
ATOM 719 O O . THR A 1 88 ? -7.746 -11.664 1.647 1.00 69.75 88 THR A O 1
ATOM 722 N N . HIS A 1 89 ? -8.144 -9.531 2.228 1.00 73.50 89 HIS A N 1
ATOM 723 C CA . HIS A 1 89 ? -6.884 -8.987 1.717 1.00 73.50 89 HIS A CA 1
ATOM 724 C C . HIS A 1 89 ? -5.673 -9.535 2.492 1.00 73.50 89 HIS A C 1
ATOM 726 O O . HIS A 1 89 ? -5.735 -9.695 3.716 1.00 73.50 89 HIS A O 1
ATOM 732 N N . ILE A 1 90 ? -4.561 -9.780 1.789 1.00 71.94 90 ILE A N 1
ATOM 733 C CA . ILE A 1 90 ? -3.302 -10.271 2.382 1.00 71.94 90 ILE A CA 1
ATOM 734 C C . ILE A 1 90 ? -2.370 -9.091 2.643 1.00 71.94 90 ILE A C 1
ATOM 736 O O . ILE A 1 90 ? -2.090 -8.325 1.724 1.00 71.94 90 ILE A O 1
ATOM 740 N N . VAL A 1 91 ? -1.846 -8.968 3.864 1.00 76.50 91 VAL A N 1
ATOM 741 C CA . VAL A 1 91 ? -0.857 -7.932 4.204 1.00 76.50 91 VAL A CA 1
ATOM 742 C C . VAL A 1 91 ? 0.551 -8.415 3.875 1.00 76.50 91 VAL A C 1
ATOM 744 O O . VAL A 1 91 ? 1.046 -9.395 4.426 1.00 76.50 91 VAL A O 1
ATOM 747 N N . PHE A 1 92 ? 1.217 -7.704 2.980 1.00 72.88 92 PHE A N 1
ATOM 748 C CA . PHE A 1 92 ? 2.606 -7.927 2.603 1.00 72.88 92 PHE A CA 1
ATOM 749 C C . PHE A 1 92 ? 3.565 -7.598 3.756 1.00 72.88 92 PHE A C 1
ATOM 751 O O . PHE A 1 92 ? 3.431 -6.569 4.414 1.00 72.88 92 PHE A O 1
ATOM 758 N N . GLY A 1 93 ? 4.572 -8.450 3.968 1.00 64.81 93 GLY A N 1
ATOM 759 C CA . GLY A 1 93 ? 5.569 -8.285 5.033 1.00 64.81 93 GLY A CA 1
ATOM 760 C C . GLY A 1 93 ? 5.187 -8.906 6.382 1.00 64.81 93 GLY A C 1
ATOM 761 O O . GLY A 1 93 ? 6.022 -8.926 7.284 1.00 64.81 93 GLY A O 1
ATOM 762 N N . LEU A 1 94 ? 3.977 -9.460 6.510 1.00 62.00 94 LEU A N 1
ATOM 763 C CA . LEU A 1 94 ? 3.542 -10.268 7.655 1.00 62.00 94 LEU A CA 1
ATOM 764 C C . LEU A 1 94 ? 3.303 -11.728 7.218 1.00 62.00 94 LEU A C 1
ATOM 766 O O . LEU A 1 94 ? 3.234 -12.008 6.022 1.00 62.00 94 LEU A O 1
ATOM 770 N N . ASP A 1 95 ? 3.234 -12.676 8.164 1.00 56.91 95 ASP A N 1
ATOM 771 C CA . ASP A 1 95 ? 3.084 -14.109 7.851 1.00 56.91 95 ASP A CA 1
ATOM 772 C C . ASP A 1 95 ? 1.810 -14.368 7.010 1.00 56.91 95 ASP A C 1
ATOM 774 O O . ASP A 1 95 ? 0.695 -14.168 7.512 1.00 56.91 95 ASP A O 1
ATOM 778 N N . PRO A 1 96 ? 1.943 -14.854 5.755 1.00 53.50 96 PRO A N 1
ATOM 779 C CA . PRO A 1 96 ? 0.805 -15.113 4.874 1.00 53.50 96 PRO A CA 1
ATOM 780 C C . PRO A 1 96 ? -0.133 -16.211 5.396 1.00 53.50 96 PRO A C 1
ATOM 782 O O . PRO A 1 96 ? -1.253 -16.331 4.908 1.00 53.50 96 PRO A O 1
ATOM 785 N N . ASN A 1 97 ? 0.294 -17.011 6.380 1.00 53.62 97 ASN A N 1
ATOM 786 C CA . ASN A 1 97 ? -0.530 -18.064 6.971 1.00 53.62 97 ASN A CA 1
ATOM 787 C C . ASN A 1 97 ? -1.470 -17.560 8.078 1.00 53.62 97 ASN A C 1
ATOM 789 O O . ASN A 1 97 ? -2.307 -18.336 8.538 1.00 53.62 97 ASN A O 1
ATOM 793 N N . HIS A 1 98 ? -1.343 -16.301 8.519 1.00 50.19 98 HIS A N 1
ATOM 794 C CA . HIS A 1 98 ? -2.049 -15.822 9.714 1.00 50.19 98 HIS A CA 1
ATOM 795 C C . HIS A 1 98 ? -2.619 -14.399 9.628 1.00 50.19 98 HIS A C 1
ATOM 797 O O . HIS A 1 98 ? -3.336 -14.004 10.546 1.00 50.19 98 HIS A O 1
ATOM 803 N N . VAL A 1 99 ? -2.376 -13.639 8.552 1.00 58.28 99 VAL A N 1
ATOM 804 C CA . VAL A 1 99 ? -2.875 -12.257 8.437 1.00 58.28 99 VAL A CA 1
ATOM 805 C C . VAL A 1 99 ? -3.780 -12.091 7.218 1.00 58.28 99 VAL A C 1
ATOM 807 O O . VAL A 1 99 ? -3.336 -11.786 6.112 1.00 58.28 99 VAL A O 1
ATOM 810 N N . GLN A 1 100 ? -5.077 -12.270 7.452 1.00 53.78 100 GLN A N 1
ATOM 811 C CA . GLN A 1 100 ? -6.147 -11.907 6.530 1.00 53.78 100 GLN A CA 1
ATOM 812 C C . GLN A 1 100 ? -6.927 -10.744 7.135 1.00 53.78 100 GLN A C 1
ATOM 814 O O . GLN A 1 100 ? -7.477 -10.869 8.229 1.00 53.78 100 GLN A O 1
ATOM 819 N N . VAL A 1 101 ? -6.963 -9.608 6.440 1.00 61.06 101 VAL A N 1
ATOM 820 C CA . VAL A 1 101 ? -7.659 -8.411 6.922 1.00 61.06 101 VAL A CA 1
ATOM 821 C C . VAL A 1 101 ? -8.815 -8.104 5.982 1.00 61.06 101 VAL A C 1
ATOM 823 O O . VAL A 1 101 ? -8.645 -7.888 4.779 1.00 61.06 101 VAL A O 1
ATOM 826 N N . SER A 1 102 ? -10.024 -8.086 6.536 1.00 59.41 102 SER A N 1
ATOM 827 C CA . SER A 1 102 ? -11.213 -7.616 5.829 1.00 59.41 102 SER A CA 1
ATOM 828 C C . SER A 1 102 ? -11.186 -6.095 5.745 1.00 59.41 102 SER A C 1
ATOM 830 O O . SER A 1 102 ? -11.735 -5.412 6.604 1.00 59.41 102 SER A O 1
ATOM 832 N N . ILE A 1 103 ? -10.548 -5.552 4.712 1.00 61.69 103 ILE A N 1
ATOM 833 C CA . ILE A 1 103 ? -10.674 -4.131 4.383 1.00 61.69 103 ILE A CA 1
ATOM 834 C C . ILE A 1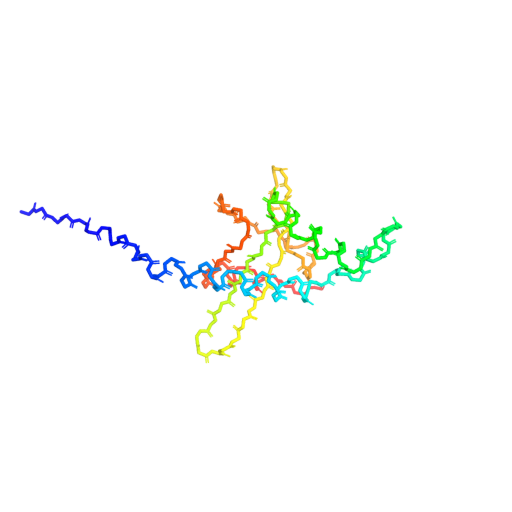 103 ? -11.893 -3.969 3.483 1.00 61.69 103 ILE A C 1
ATOM 836 O O . ILE A 1 103 ? -11.872 -4.348 2.316 1.00 61.69 103 ILE A O 1
ATOM 840 N N . THR A 1 104 ? -12.982 -3.451 4.047 1.00 55.16 104 THR A N 1
ATOM 841 C CA . THR A 1 104 ? -14.269 -3.269 3.358 1.00 55.16 104 THR A CA 1
ATOM 842 C C . THR A 1 104 ? -14.369 -1.934 2.623 1.00 55.16 104 THR A C 1
ATOM 844 O O . THR A 1 104 ? -15.474 -1.443 2.407 1.00 55.16 104 THR A O 1
ATOM 847 N N . SER A 1 105 ? -13.249 -1.302 2.268 1.00 52.97 105 SER A N 1
ATOM 848 C CA . SER A 1 105 ? -13.300 -0.062 1.507 1.00 52.97 105 SER A CA 1
ATOM 849 C C . SER A 1 105 ? -13.258 -0.357 0.008 1.00 52.97 105 SER A C 1
ATOM 851 O O . SER A 1 105 ? -12.299 -0.927 -0.527 1.00 52.97 105 SER A O 1
ATOM 853 N N . ASP A 1 106 ? -14.284 0.123 -0.690 1.00 58.16 106 ASP A N 1
ATOM 854 C CA . ASP A 1 106 ? -14.311 0.278 -2.150 1.00 58.16 106 ASP A CA 1
ATOM 855 C C . ASP A 1 106 ? -13.260 1.307 -2.643 1.00 58.16 106 ASP A C 1
ATOM 857 O O . ASP A 1 106 ? -13.324 1.785 -3.774 1.00 58.16 106 ASP A O 1
ATOM 861 N N . THR A 1 107 ? -12.297 1.701 -1.799 1.00 59.84 107 THR A N 1
ATOM 862 C CA . THR A 1 107 ? -11.241 2.648 -2.151 1.00 59.84 107 THR A CA 1
ATOM 863 C C . THR A 1 107 ? -10.128 1.922 -2.893 1.00 59.84 107 THR A C 1
ATOM 865 O O . THR A 1 107 ? -9.434 1.061 -2.339 1.00 59.84 107 THR A O 1
ATOM 868 N N . ASN A 1 108 ? -9.958 2.289 -4.157 1.00 65.75 108 ASN A N 1
ATOM 869 C CA . ASN A 1 108 ? -8.755 1.989 -4.921 1.00 65.75 108 ASN A CA 1
ATOM 870 C C . ASN A 1 108 ? -7.611 2.890 -4.437 1.00 65.75 108 ASN A C 1
ATOM 872 O O . ASN A 1 108 ? -7.855 4.001 -3.971 1.00 65.75 108 ASN A O 1
ATOM 876 N N . GLY A 1 109 ? -6.370 2.425 -4.565 1.00 75.81 109 GLY A N 1
ATOM 877 C CA . GLY A 1 109 ? -5.201 3.252 -4.281 1.00 75.81 109 GLY A CA 1
ATOM 878 C C . GLY A 1 109 ? -4.769 3.285 -2.813 1.00 75.81 109 GLY A C 1
ATOM 879 O O . GLY A 1 109 ? -4.514 2.242 -2.198 1.00 75.81 109 GLY A O 1
ATOM 880 N N . ILE A 1 110 ? -4.611 4.502 -2.287 1.00 81.00 110 ILE A N 1
ATOM 881 C CA . ILE A 1 110 ? -4.077 4.782 -0.951 1.00 81.00 110 ILE A CA 1
ATOM 882 C C . ILE A 1 110 ? -5.221 5.132 -0.008 1.00 81.00 110 ILE A C 1
ATOM 884 O O . ILE A 1 110 ? -6.147 5.842 -0.384 1.00 81.00 110 ILE A O 1
ATOM 888 N N . PHE A 1 111 ? -5.162 4.650 1.229 1.00 83.75 111 PHE A N 1
ATOM 889 C CA . PHE A 1 111 ? -6.169 4.972 2.235 1.00 83.75 111 PHE A CA 1
ATOM 890 C C . PHE A 1 111 ? -5.557 5.051 3.634 1.00 83.75 111 PHE A C 1
ATOM 892 O O . PHE A 1 111 ? -4.567 4.388 3.947 1.00 83.75 111 PHE A O 1
ATOM 899 N N . ARG A 1 112 ? -6.156 5.876 4.495 1.00 84.06 112 ARG A N 1
ATOM 900 C CA . ARG A 1 112 ? -5.753 5.993 5.898 1.00 84.06 112 ARG A CA 1
ATOM 901 C C . ARG A 1 112 ? -6.411 4.890 6.723 1.00 84.06 112 ARG A C 1
ATOM 903 O O . ARG A 1 112 ? -7.617 4.689 6.618 1.00 84.06 112 ARG A O 1
ATOM 910 N N . LEU A 1 113 ? -5.623 4.225 7.559 1.00 83.12 113 LEU A N 1
ATOM 911 C CA . LEU A 1 113 ? -6.108 3.317 8.592 1.00 83.12 113 LEU A CA 1
ATOM 912 C C . LEU A 1 113 ? -6.514 4.116 9.832 1.00 83.12 113 LEU A C 1
ATOM 914 O O . LEU A 1 113 ? -5.782 5.017 10.255 1.00 83.12 113 LEU A O 1
ATOM 918 N N . ASP A 1 114 ? -7.652 3.766 10.422 1.00 83.75 114 ASP A N 1
ATOM 919 C CA . ASP A 1 114 ? -8.002 4.213 11.770 1.00 83.75 114 ASP A CA 1
ATOM 920 C C . ASP A 1 114 ? -7.301 3.365 12.852 1.00 83.75 114 ASP A C 1
ATOM 922 O O . ASP A 1 114 ? -6.672 2.341 12.565 1.00 83.75 114 ASP A O 1
ATOM 926 N N . ASP A 1 115 ? -7.391 3.810 14.107 1.00 82.94 115 ASP A N 1
ATOM 927 C CA . ASP A 1 115 ? -6.753 3.152 15.250 1.00 82.94 115 ASP A CA 1
ATOM 928 C C . ASP A 1 115 ? -7.232 1.703 15.429 1.00 82.94 115 ASP A C 1
ATOM 930 O O . ASP A 1 115 ? -6.441 0.827 15.777 1.00 82.94 115 ASP A O 1
ATOM 934 N N . GLU A 1 116 ? -8.514 1.420 15.182 1.00 82.00 116 GLU A N 1
ATOM 935 C CA . GLU A 1 116 ? -9.082 0.077 15.323 1.00 82.00 116 GLU A CA 1
ATOM 936 C C . GLU A 1 116 ? -8.536 -0.854 14.236 1.00 82.00 116 GLU A C 1
ATOM 938 O O . GLU A 1 116 ? -8.069 -1.956 14.532 1.00 82.00 116 GLU A O 1
ATOM 943 N N . GLN A 1 117 ? -8.521 -0.397 12.985 1.00 80.12 117 GLN A N 1
ATOM 944 C CA . GLN A 1 117 ? -7.945 -1.111 11.850 1.00 80.12 117 GLN A CA 1
ATOM 945 C C . GLN A 1 117 ? -6.451 -1.371 12.056 1.00 80.12 117 GLN A C 1
ATOM 947 O O . GLN A 1 117 ? -5.992 -2.497 11.860 1.00 80.12 117 GLN A O 1
ATOM 952 N N . TYR A 1 118 ? -5.699 -0.360 12.495 1.00 82.19 118 TYR A N 1
ATOM 953 C CA . TYR A 1 118 ? -4.278 -0.486 12.801 1.00 82.19 118 TYR A CA 1
ATOM 954 C C . TYR A 1 118 ? -4.023 -1.505 13.918 1.00 82.19 118 TYR A C 1
ATOM 956 O O . TYR A 1 118 ? -3.217 -2.423 13.749 1.00 82.19 118 TYR A O 1
ATOM 964 N N . LEU A 1 119 ? -4.747 -1.408 15.038 1.00 81.50 119 LEU A N 1
ATOM 965 C CA . LEU A 1 119 ? -4.615 -2.347 16.153 1.00 81.50 119 LEU A CA 1
ATOM 966 C C . LEU A 1 119 ? -4.994 -3.775 15.753 1.00 81.50 119 LEU A C 1
ATOM 968 O O . LEU A 1 119 ? -4.313 -4.712 16.162 1.00 81.50 119 LEU A O 1
ATOM 972 N N . ASN A 1 120 ? -6.032 -3.954 14.935 1.00 77.88 120 ASN A N 1
ATOM 973 C CA . ASN A 1 120 ? -6.430 -5.269 14.433 1.00 77.88 120 ASN A CA 1
ATOM 974 C C . ASN A 1 120 ? -5.332 -5.914 13.576 1.00 77.88 120 ASN A C 1
ATOM 976 O O . ASN A 1 120 ? -5.110 -7.119 13.677 1.00 77.88 120 ASN A O 1
ATOM 980 N N . ILE A 1 121 ? -4.606 -5.120 12.782 1.00 78.06 121 ILE A N 1
ATOM 981 C CA . ILE A 1 121 ? -3.447 -5.603 12.020 1.00 78.06 121 ILE A CA 1
ATOM 982 C C . ILE A 1 121 ? -2.291 -5.984 12.964 1.00 78.06 121 ILE A C 1
ATOM 984 O O . ILE A 1 121 ? -1.651 -7.015 12.764 1.00 78.06 121 ILE A O 1
ATOM 988 N N . LEU A 1 122 ? -2.037 -5.188 14.011 1.00 75.31 122 LEU A N 1
ATOM 989 C CA . LEU A 1 122 ? -0.957 -5.435 14.979 1.00 75.31 122 LEU A CA 1
ATOM 990 C C . LEU A 1 122 ? -1.200 -6.619 15.925 1.00 75.31 122 LEU A C 1
ATOM 992 O O . LEU A 1 122 ? -0.243 -7.192 16.442 1.00 75.31 122 LEU A O 1
ATOM 996 N N . GLN A 1 123 ? -2.457 -6.964 16.208 1.00 69.00 123 GLN A N 1
ATOM 997 C CA . GLN A 1 123 ? -2.813 -8.025 17.159 1.00 69.00 123 GLN A CA 1
ATOM 998 C C . GLN A 1 123 ? -2.474 -9.439 16.672 1.00 69.00 123 GLN A C 1
ATOM 1000 O O . GLN A 1 123 ? -2.645 -10.401 17.426 1.00 69.00 123 GLN A O 1
ATOM 1005 N N . VAL A 1 124 ? -1.981 -9.595 15.443 1.00 55.59 124 VAL A N 1
ATOM 1006 C CA . VAL A 1 124 ? -1.616 -10.910 14.923 1.00 55.59 124 VAL A CA 1
ATOM 1007 C C . VAL A 1 124 ? -0.243 -11.326 15.470 1.00 55.59 124 VAL A C 1
ATOM 1009 O O . VAL A 1 124 ? 0.736 -10.598 15.299 1.00 55.59 124 VAL A O 1
ATOM 1012 N N . PRO A 1 125 ? -0.135 -12.479 16.155 1.00 49.94 125 PRO A N 1
ATOM 1013 C CA . PRO A 1 125 ? 1.118 -12.905 16.758 1.00 49.94 125 PRO A CA 1
ATOM 1014 C C . PRO A 1 125 ? 2.163 -13.225 15.685 1.00 49.94 125 PRO A C 1
ATOM 1016 O O . PRO A 1 125 ? 1.897 -13.976 14.748 1.00 49.94 125 PRO A O 1
ATOM 1019 N N . PHE A 1 126 ? 3.380 -12.712 15.875 1.00 44.88 126 PHE A N 1
ATOM 1020 C CA . PHE A 1 126 ? 4.579 -13.274 15.260 1.00 44.88 126 PHE A CA 1
ATOM 1021 C C . PHE A 1 126 ? 4.811 -14.657 15.881 1.00 44.88 126 PHE A C 1
ATOM 1023 O O . PHE A 1 126 ? 5.339 -14.747 16.991 1.00 44.88 126 PHE A O 1
ATOM 1030 N N . ASN A 1 127 ? 4.365 -15.718 15.210 1.00 40.03 127 ASN A N 1
ATOM 1031 C CA . ASN A 1 127 ? 4.825 -17.075 15.511 1.00 40.03 127 ASN A CA 1
ATOM 1032 C C . ASN A 1 127 ? 6.090 -17.390 14.716 1.00 40.03 127 ASN A C 1
ATOM 1034 O O . ASN A 1 127 ? 6.115 -17.082 13.505 1.00 40.03 127 ASN A O 1
#

Secondary structure (DSSP, 8-state):
--------PPPHHHHHHHHHHHHHHHHHHHHT-TTHHHHHTSTT--HHHHHHHHHHHHHTTSEEEEEEEETTTTEEEEEEEE--TTSPEEEETS-TTT-EE-------SEEEPPHHHHHHHHTS---

Radius of gyration: 17.12 Å; Cα contacts (8 Å, |Δi|>4): 129; chains: 1; bounding box: 51×42×37 Å

Nearest PDB structures (foldseek):
  8hky-assem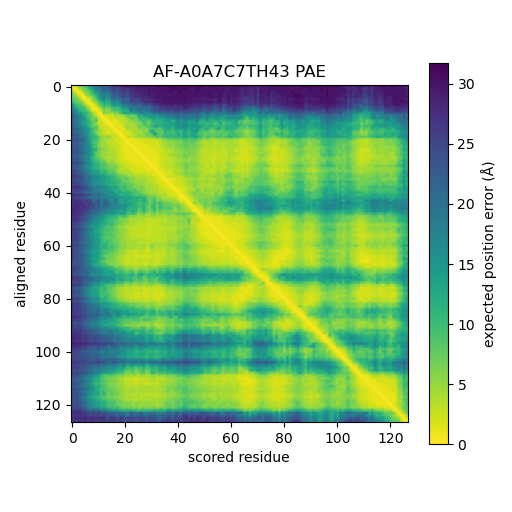bly1_L46A  TM=3.493E-01  e=7.977E-01  Sulfolobus acidocaldarius DSM 639
  6kon-assembly1_C  TM=5.232E-01  e=8.485E+00  Mycobacterium tuberculosis H37Rv
  4pa0-assembly2_B  TM=3.110E-01  e=1.951E+00  Homo sapiens
  6puy-assembly1_B  TM=2.560E-01  e=4.774E+00  Saccharolobus solfataricus P2
  6rwl-assembly1_C  TM=2.744E-01  e=9.045E+00  Simian immunodeficiency virus

Sequence (127 aa):
MEETENLEQPSERQRAVEDCLEEAILEYAIGVFPYAEALELIPGYRPESIRNTLFQMIDEGTVKVGFYYEEMQENLTLFYFLCVEGETHIVFGLDPNHVQVSITSDTNGIFRLDDEQYLNILQVPFN

Mean predicted aligned error: 10.54 Å

Foldseek 3Di:
DDPDPPPPDDDPVRVVVVVVVLVVVLVVCLVVPPCLVVVVPPPPDDSVNSSVVSVVCQQVQQKAWEWEDDPVPRDIDIWIWGDDPPAFTATPPDDRVWDGHRPPDPDGYYYYDDPVSVVVRVPTDPD

Solvent-accessible surface area (backbone atoms only — not comparable to full-atom values): 7805 Å² total; per-residue (Å²): 141,79,87,77,82,78,78,78,73,79,50,76,68,54,51,55,51,50,54,55,47,53,52,52,50,49,57,49,47,63,75,64,43,91,56,54,73,65,53,60,70,43,90,90,55,48,75,72,48,50,53,53,45,54,52,47,34,20,73,72,38,45,29,33,40,39,34,37,73,46,84,91,68,80,46,78,46,80,43,41,30,43,56,44,91,98,54,60,27,35,47,63,96,53,63,83,91,71,45,69,44,82,73,87,64,92,68,61,32,71,46,78,47,52,72,68,59,48,49,62,66,65,70,54,77,90,126